Protein AF-A0A7S2QI87-F1 (afdb_monomer_lite)

Radius of gyration: 17.56 Å; chains: 1; bounding box: 48×28×45 Å

Secondary structure (DSSP, 8-state):
----TTT--HHHHHHHIIIIIS-S-GGGGSTT-GGGTTSHHHHHHHHHHHHHHHHHHHHHHHHHHHSPPTT-HHHHHHHHHHHHHHHHHHHHHHHHS-TTSSS-HHHHHHIIIIIHHHHH-

Structure (mmCIF, N/CA/C/O backbone):
data_AF-A0A7S2QI87-F1
#
_entry.id   AF-A0A7S2QI87-F1
#
loop_
_atom_site.group_PDB
_atom_site.id
_atom_site.type_symbol
_atom_site.label_atom_id
_atom_site.label_alt_id
_atom_site.label_comp_id
_atom_site.label_asym_id
_atom_site.label_entity_id
_atom_site.label_seq_id
_atom_site.pdbx_PDB_ins_code
_atom_site.Cartn_x
_atom_site.Cartn_y
_atom_site.Cartn_z
_atom_site.occupancy
_atom_site.B_iso_or_equiv
_atom_site.auth_seq_id
_atom_site.auth_comp_id
_atom_site.auth_asym_id
_atom_site.auth_atom_id
_atom_site.pdbx_PDB_model_num
ATOM 1 N N . PRO A 1 1 ? 24.835 7.692 1.156 1.00 71.69 1 PRO A N 1
ATOM 2 C CA . PRO A 1 1 ? 25.589 7.383 -0.086 1.00 71.69 1 PRO A CA 1
ATOM 3 C C . PRO A 1 1 ? 24.855 7.940 -1.311 1.00 71.69 1 PRO A C 1
ATOM 5 O O . PRO A 1 1 ? 23.632 7.859 -1.355 1.00 71.69 1 PRO A O 1
ATOM 8 N N . ALA A 1 2 ? 25.581 8.532 -2.258 1.00 89.00 2 ALA A N 1
ATOM 9 C CA . ALA A 1 2 ? 25.011 9.020 -3.514 1.00 89.00 2 ALA A CA 1
ATOM 10 C C . ALA A 1 2 ? 25.024 7.922 -4.595 1.00 89.00 2 ALA A C 1
ATOM 12 O O . ALA A 1 2 ? 25.709 6.909 -4.443 1.00 89.00 2 ALA A O 1
ATOM 13 N N . TRP A 1 3 ? 24.264 8.129 -5.673 1.00 94.44 3 TRP A N 1
ATOM 14 C CA . TRP A 1 3 ? 24.300 7.284 -6.871 1.00 94.44 3 TRP A CA 1
ATOM 15 C C . TRP A 1 3 ? 25.696 7.295 -7.514 1.00 94.44 3 TRP A C 1
ATOM 17 O O . TRP A 1 3 ? 26.294 8.360 -7.670 1.00 94.44 3 TRP A O 1
ATOM 27 N N . ASP A 1 4 ? 26.186 6.124 -7.925 1.00 96.19 4 ASP A N 1
ATOM 28 C CA . ASP A 1 4 ? 27.460 5.943 -8.624 1.00 96.19 4 ASP A CA 1
ATOM 29 C C . ASP A 1 4 ? 27.204 5.291 -9.997 1.00 96.19 4 ASP A C 1
ATOM 31 O O . ASP A 1 4 ? 26.791 4.132 -10.047 1.00 96.19 4 ASP A O 1
ATOM 35 N N . PRO A 1 5 ? 27.474 5.973 -11.126 1.00 95.25 5 PRO A N 1
ATOM 36 C CA . PRO A 1 5 ? 27.201 5.430 -12.457 1.00 95.25 5 PRO A CA 1
ATOM 37 C C . PRO A 1 5 ? 28.000 4.160 -12.794 1.00 95.25 5 PRO A C 1
ATOM 39 O O . PRO A 1 5 ? 27.615 3.443 -13.713 1.00 95.25 5 PRO A O 1
ATOM 42 N N . GLN A 1 6 ? 29.100 3.875 -12.087 1.00 96.81 6 GLN A N 1
ATOM 43 C CA . GLN A 1 6 ? 29.930 2.688 -12.319 1.00 96.81 6 GLN A CA 1
ATOM 44 C C . GLN A 1 6 ? 29.521 1.487 -11.460 1.00 96.81 6 GLN A C 1
ATOM 46 O O . GLN A 1 6 ? 29.878 0.355 -11.786 1.00 96.81 6 GLN A O 1
ATOM 51 N N . ARG A 1 7 ? 28.816 1.713 -10.344 1.00 95.50 7 ARG A N 1
ATOM 52 C CA . ARG A 1 7 ? 28.529 0.671 -9.340 1.00 95.50 7 ARG A CA 1
ATOM 53 C C . ARG A 1 7 ? 27.052 0.487 -9.041 1.00 95.50 7 ARG A C 1
ATOM 55 O O . ARG A 1 7 ? 26.657 -0.599 -8.617 1.00 95.50 7 ARG A O 1
ATOM 62 N N . SER A 1 8 ? 26.254 1.536 -9.202 1.00 97.12 8 SER A N 1
ATOM 63 C CA . SER A 1 8 ? 24.833 1.503 -8.909 1.00 97.12 8 SER A CA 1
ATOM 64 C C . SER A 1 8 ? 24.061 0.803 -10.026 1.00 97.12 8 SER A C 1
ATOM 66 O O . SER A 1 8 ? 24.270 1.047 -11.212 1.00 97.12 8 SER A O 1
ATOM 68 N N . THR A 1 9 ? 23.150 -0.086 -9.643 1.00 96.94 9 THR A N 1
ATOM 69 C CA . THR A 1 9 ? 22.367 -0.910 -10.572 1.00 96.94 9 THR A CA 1
ATOM 70 C C . THR A 1 9 ? 20.874 -0.759 -10.319 1.00 96.94 9 THR A C 1
ATOM 72 O O . THR A 1 9 ? 20.444 -0.472 -9.201 1.00 96.94 9 THR A O 1
ATOM 75 N N . LEU A 1 10 ? 20.057 -1.030 -11.342 1.00 97.00 10 LEU A N 1
ATOM 76 C CA . LEU A 1 10 ? 18.601 -1.068 -11.183 1.00 97.00 10 LEU A CA 1
ATOM 77 C C . LEU A 1 10 ? 18.173 -2.098 -10.127 1.00 97.00 10 LEU A C 1
ATOM 79 O O . LEU A 1 10 ? 17.265 -1.833 -9.344 1.00 97.00 10 LEU A O 1
ATOM 83 N N . LEU A 1 11 ? 18.859 -3.243 -10.051 1.00 97.31 11 LEU A N 1
ATOM 84 C CA . LEU A 1 11 ? 18.580 -4.255 -9.033 1.00 97.31 11 LEU A CA 1
ATOM 85 C C . LEU A 1 11 ? 18.774 -3.699 -7.617 1.00 97.31 11 LEU A C 1
ATOM 87 O O . LEU A 1 11 ? 17.909 -3.894 -6.771 1.00 97.31 11 LEU A O 1
ATOM 91 N N . GLN A 1 12 ? 19.857 -2.961 -7.359 1.00 96.25 12 GLN A N 1
ATOM 92 C CA . GLN A 1 12 ? 20.078 -2.332 -6.052 1.00 96.25 12 GLN A CA 1
ATOM 93 C C . GLN A 1 12 ? 18.996 -1.307 -5.711 1.00 96.25 12 GLN A C 1
ATOM 95 O O . GLN A 1 12 ? 18.614 -1.214 -4.547 1.00 96.25 12 GLN A O 1
ATOM 100 N N . VAL A 1 13 ? 18.470 -0.576 -6.699 1.00 96.62 13 VAL A N 1
ATOM 101 C CA . VAL A 1 13 ? 17.333 0.334 -6.486 1.00 96.62 13 VAL A CA 1
ATOM 102 C C . VAL A 1 13 ? 16.089 -0.460 -6.081 1.00 96.62 13 VAL A C 1
ATOM 104 O O . VAL A 1 13 ? 15.464 -0.140 -5.074 1.00 96.62 13 VAL A O 1
ATOM 107 N N . LEU A 1 14 ? 15.762 -1.538 -6.800 1.00 97.44 14 LEU A N 1
ATOM 108 C CA . LEU A 1 14 ? 14.598 -2.381 -6.496 1.00 97.44 14 LEU A CA 1
ATOM 109 C C . LEU A 1 14 ? 14.711 -3.085 -5.135 1.00 97.44 14 LEU A C 1
ATOM 111 O O . LEU A 1 14 ? 13.714 -3.215 -4.427 1.00 97.44 14 LEU A O 1
ATOM 115 N N . VAL A 1 15 ? 15.909 -3.530 -4.756 1.00 96.44 15 VAL A N 1
ATOM 116 C CA . VAL A 1 15 ? 16.172 -4.135 -3.439 1.00 96.44 15 VAL A CA 1
ATOM 117 C C . VAL A 1 15 ? 16.096 -3.080 -2.335 1.00 96.44 15 VAL A C 1
ATOM 119 O O . VAL A 1 15 ? 15.491 -3.330 -1.297 1.00 96.44 15 VAL A O 1
ATOM 122 N N . SER A 1 16 ? 16.627 -1.877 -2.569 1.00 96.56 16 SER A N 1
ATOM 123 C CA . SER A 1 16 ? 16.522 -0.763 -1.617 1.00 96.56 16 SER A CA 1
ATOM 124 C C . SER A 1 16 ? 15.069 -0.354 -1.376 1.00 96.56 16 SER A C 1
ATOM 126 O O . SER A 1 16 ? 14.685 -0.137 -0.234 1.00 96.56 16 SER A O 1
ATOM 128 N N . LEU A 1 17 ? 14.231 -0.306 -2.419 1.00 96.94 17 LEU A N 1
ATOM 129 C CA . LEU A 1 17 ? 12.799 -0.025 -2.259 1.00 96.94 17 LEU A CA 1
ATOM 130 C C . LEU A 1 17 ? 12.100 -1.083 -1.393 1.00 96.94 17 LEU A C 1
ATOM 132 O O . LEU A 1 17 ? 11.304 -0.727 -0.527 1.00 96.94 17 LEU A O 1
ATOM 136 N N . GLN A 1 18 ? 12.425 -2.364 -1.584 1.00 95.88 18 GLN A N 1
ATOM 137 C CA . GLN A 1 18 ? 11.873 -3.454 -0.771 1.00 95.88 18 GLN A CA 1
ATOM 138 C C . GLN A 1 18 ? 12.340 -3.397 0.688 1.00 95.88 18 GLN A C 1
ATOM 140 O O . GLN A 1 18 ? 11.551 -3.676 1.581 1.00 95.88 18 GLN A O 1
ATOM 145 N N . GLY A 1 19 ? 13.604 -3.044 0.932 1.00 94.88 19 GLY A N 1
ATOM 146 C CA . GLY A 1 19 ? 14.180 -3.054 2.279 1.00 94.88 19 GLY A CA 1
ATOM 147 C C . GLY A 1 19 ? 13.973 -1.773 3.085 1.00 94.88 19 GLY A C 1
ATOM 148 O O . GLY A 1 19 ? 14.046 -1.825 4.307 1.00 94.88 19 GLY A O 1
ATOM 149 N N . LEU A 1 20 ? 13.754 -0.633 2.424 1.00 94.88 20 LEU A N 1
ATOM 150 C CA . LEU A 1 20 ? 13.739 0.680 3.082 1.00 94.88 20 LEU A CA 1
ATOM 151 C C . LEU A 1 20 ? 12.401 1.407 2.959 1.00 94.88 20 LEU A C 1
ATOM 153 O O . LEU A 1 20 ? 12.089 2.215 3.822 1.00 94.88 20 LEU A O 1
ATOM 157 N N . VAL A 1 21 ? 11.613 1.155 1.908 1.00 94.69 21 VAL A N 1
ATOM 158 C CA . VAL A 1 21 ? 10.347 1.875 1.673 1.00 94.69 21 VAL A CA 1
ATOM 159 C C . VAL A 1 21 ? 9.143 0.985 1.960 1.00 94.69 21 VAL A C 1
ATOM 161 O O . VAL A 1 21 ? 8.244 1.381 2.695 1.00 94.69 21 VAL A O 1
ATOM 164 N N . LEU A 1 22 ? 9.122 -0.226 1.403 1.00 95.75 22 LEU A N 1
ATOM 165 C CA . LEU A 1 22 ? 8.017 -1.181 1.543 1.00 95.75 22 LEU A CA 1
ATOM 166 C C . LEU A 1 22 ? 8.154 -2.025 2.824 1.00 95.75 22 LEU A C 1
ATOM 168 O O . LEU A 1 22 ? 8.138 -3.253 2.771 1.00 95.75 22 LEU A O 1
ATOM 172 N N . VAL A 1 23 ? 8.319 -1.349 3.962 1.00 96.19 23 VAL A N 1
ATOM 173 C CA . VAL A 1 23 ? 8.528 -1.952 5.290 1.00 96.19 23 VAL A CA 1
ATOM 174 C C . VAL A 1 23 ? 7.227 -2.027 6.099 1.00 96.19 23 VAL A C 1
ATOM 176 O O . VAL A 1 23 ? 6.224 -1.424 5.725 1.00 96.19 23 VAL A O 1
ATOM 179 N N . GLU A 1 24 ? 7.232 -2.774 7.208 1.00 95.00 24 GLU A N 1
ATOM 180 C CA . GLU A 1 24 ? 6.033 -2.994 8.037 1.00 95.00 24 GLU A CA 1
ATOM 181 C C . GLU A 1 24 ? 5.540 -1.731 8.758 1.00 95.00 24 GLU A C 1
ATOM 183 O O . GLU A 1 24 ? 4.335 -1.566 8.946 1.00 95.00 24 GLU A O 1
ATOM 188 N N . GLU A 1 25 ? 6.450 -0.832 9.143 1.00 95.38 25 GLU A N 1
ATOM 189 C CA . GLU A 1 25 ? 6.141 0.388 9.899 1.00 95.38 25 GLU A CA 1
ATOM 190 C C . GLU A 1 25 ? 6.782 1.630 9.246 1.00 95.38 25 GLU A C 1
ATOM 192 O O . GLU A 1 25 ? 7.713 2.223 9.794 1.00 95.38 25 GLU A O 1
ATOM 197 N N . PRO A 1 26 ? 6.296 2.053 8.061 1.00 95.62 26 PRO A N 1
ATOM 198 C CA . PRO A 1 26 ? 6.840 3.181 7.305 1.00 95.62 26 PRO A CA 1
ATOM 199 C C . PRO A 1 26 ? 6.744 4.523 8.044 1.00 95.62 26 PRO A C 1
ATOM 201 O O . PRO A 1 26 ? 7.456 5.450 7.677 1.00 95.62 26 PRO A O 1
ATOM 204 N N . TYR A 1 27 ? 5.917 4.636 9.091 1.00 96.50 27 TYR A N 1
ATOM 205 C CA . TYR A 1 27 ? 5.846 5.827 9.948 1.00 96.50 27 TYR A CA 1
ATOM 206 C C . TYR A 1 27 ? 7.218 6.233 10.508 1.00 96.50 27 TYR A C 1
ATOM 208 O O . TYR A 1 27 ? 7.515 7.423 10.586 1.00 96.50 27 TYR A O 1
ATOM 216 N N . TYR A 1 28 ? 8.060 5.257 10.858 1.00 95.31 28 TYR A N 1
ATOM 217 C CA . TYR A 1 28 ? 9.383 5.499 11.441 1.00 95.31 28 TYR A CA 1
ATOM 218 C C . TYR A 1 28 ? 10.462 5.849 10.410 1.00 95.31 28 TYR A C 1
ATOM 220 O O . TYR A 1 28 ? 11.583 6.167 10.792 1.00 95.31 28 TYR A O 1
ATOM 228 N N . ASN A 1 29 ? 10.141 5.808 9.113 1.00 93.69 29 ASN A N 1
ATOM 229 C CA . ASN A 1 29 ? 11.044 6.291 8.069 1.00 93.69 29 ASN A CA 1
ATOM 230 C C . ASN A 1 29 ? 11.018 7.821 7.935 1.00 93.69 29 ASN A C 1
ATOM 232 O O . ASN A 1 29 ? 11.856 8.384 7.229 1.00 93.69 29 ASN A O 1
ATOM 236 N N . GLU A 1 30 ? 10.041 8.486 8.555 1.00 91.88 30 GLU A N 1
ATOM 237 C CA . GLU A 1 30 ? 9.940 9.940 8.540 1.00 91.88 30 GLU A CA 1
ATOM 238 C C . GLU A 1 30 ? 10.959 10.560 9.512 1.00 91.88 30 GLU A C 1
ATOM 240 O O . GLU A 1 30 ? 11.072 10.105 10.657 1.00 91.88 30 GLU A O 1
ATOM 245 N N . PRO A 1 31 ? 11.678 11.622 9.105 1.00 88.94 31 PRO A N 1
ATOM 246 C CA . PRO A 1 31 ? 12.652 12.272 9.971 1.00 88.94 31 PRO A CA 1
ATOM 247 C C . PRO A 1 31 ? 12.025 12.774 11.277 1.00 88.94 31 PRO A C 1
ATOM 249 O O . PRO A 1 31 ? 11.094 13.580 11.258 1.00 88.94 31 PRO A O 1
ATOM 252 N N . GLY A 1 32 ? 12.584 12.359 12.412 1.00 87.75 32 GLY A N 1
ATOM 253 C CA . GLY A 1 32 ? 12.156 12.781 13.746 1.00 87.75 32 GLY A CA 1
ATOM 254 C C . GLY A 1 32 ? 11.160 11.839 14.423 1.00 87.75 32 GLY A C 1
ATOM 255 O O . GLY A 1 32 ? 10.877 12.033 15.604 1.00 87.75 32 GLY A O 1
ATOM 256 N N . HIS A 1 33 ? 10.653 10.817 13.729 1.00 89.56 33 HIS A N 1
ATOM 257 C CA . HIS A 1 33 ? 9.761 9.812 14.318 1.00 89.56 33 HIS A CA 1
ATOM 258 C C . HIS A 1 33 ? 10.520 8.641 14.957 1.00 89.56 33 HIS A C 1
ATOM 260 O O . HIS A 1 33 ? 9.918 7.810 15.635 1.00 89.56 33 HIS A O 1
ATOM 266 N N . GLU A 1 34 ? 11.844 8.564 14.795 1.00 87.81 34 GLU A N 1
ATOM 267 C CA . GLU A 1 34 ? 12.658 7.465 15.324 1.00 87.81 34 GLU A CA 1
ATOM 268 C C . GLU A 1 34 ? 12.614 7.410 16.858 1.00 87.81 34 GLU A C 1
ATOM 270 O O . GLU A 1 34 ? 12.648 6.333 17.451 1.00 87.81 34 GLU A O 1
ATOM 275 N N . CYS A 1 35 ? 12.486 8.572 17.504 1.00 86.94 35 CYS A N 1
ATOM 276 C CA . CYS A 1 35 ? 12.378 8.698 18.957 1.00 86.94 35 CYS A CA 1
ATOM 277 C C . CYS A 1 35 ? 11.065 8.130 19.518 1.00 86.94 35 CYS A C 1
ATOM 279 O O . CYS A 1 35 ? 11.009 7.779 20.697 1.00 86.94 35 CYS A O 1
ATOM 281 N N . ASP A 1 36 ? 10.023 8.020 18.690 1.00 88.25 36 ASP A N 1
ATOM 282 C CA . ASP A 1 36 ? 8.726 7.476 19.097 1.00 88.25 36 ASP A CA 1
ATOM 283 C C . ASP A 1 36 ? 8.723 5.941 19.095 1.00 88.25 36 ASP A C 1
ATOM 285 O O . ASP A 1 36 ? 7.786 5.316 19.611 1.00 88.25 36 ASP A O 1
ATOM 289 N N . ALA A 1 37 ? 9.748 5.312 18.508 1.00 88.00 37 ALA A N 1
ATOM 290 C CA . ALA 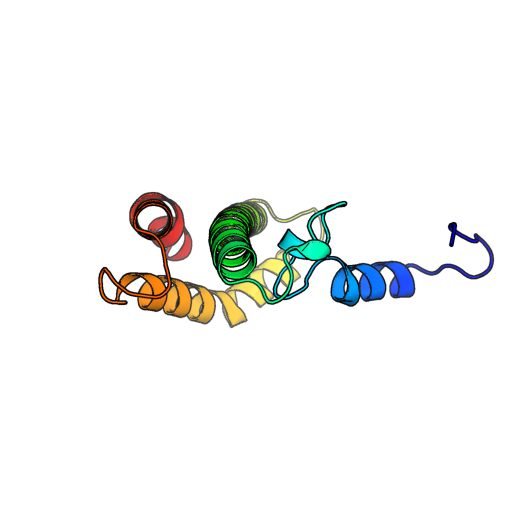A 1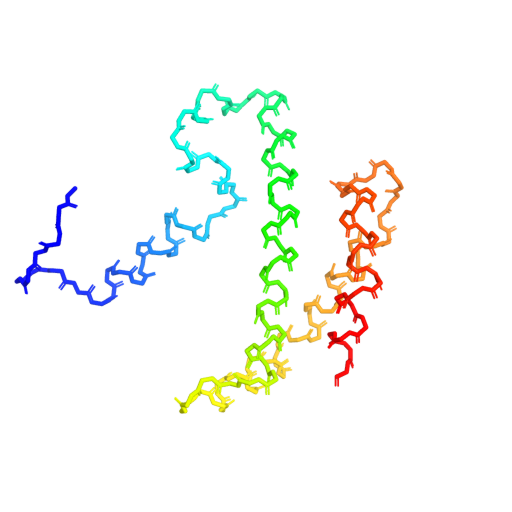 37 ? 9.844 3.867 18.395 1.00 88.00 37 ALA A CA 1
ATOM 291 C C . ALA A 1 37 ? 9.824 3.202 19.780 1.00 88.00 37 ALA A C 1
ATOM 293 O O . ALA A 1 37 ? 10.567 3.554 20.695 1.00 88.00 37 ALA A O 1
ATOM 294 N N . GLY A 1 38 ? 8.935 2.221 19.944 1.00 88.31 38 GLY A N 1
ATOM 295 C CA . GLY A 1 38 ? 8.743 1.505 21.207 1.00 88.31 38 GLY A CA 1
ATOM 296 C C . GLY A 1 38 ? 7.806 2.189 22.209 1.00 88.31 38 GLY A C 1
ATOM 297 O O . GLY A 1 38 ? 7.365 1.525 23.148 1.00 88.31 38 GLY A O 1
ATOM 298 N N . THR A 1 39 ? 7.428 3.454 22.000 1.00 94.19 39 THR A N 1
ATOM 299 C CA . THR A 1 39 ? 6.415 4.129 22.827 1.00 94.19 39 THR A CA 1
ATOM 300 C C . THR A 1 39 ? 5.000 3.704 22.426 1.00 94.19 39 THR A C 1
ATOM 302 O O . THR A 1 39 ? 4.732 3.395 21.265 1.00 94.19 39 THR A O 1
ATOM 305 N N . GLU A 1 40 ? 4.054 3.715 23.370 1.00 93.62 40 GLU A N 1
ATOM 306 C CA . GLU A 1 40 ? 2.648 3.410 23.054 1.00 93.62 40 GLU A CA 1
ATOM 307 C C . GLU A 1 40 ? 2.031 4.443 22.100 1.00 93.62 40 GLU A C 1
ATOM 309 O O . GLU A 1 40 ? 1.248 4.089 21.221 1.00 93.62 40 GLU A O 1
ATOM 314 N N . GLN A 1 41 ? 2.429 5.711 22.223 1.00 92.69 41 GLN A N 1
ATOM 315 C CA . GLN A 1 41 ? 2.005 6.786 21.322 1.00 92.69 41 GLN A CA 1
ATOM 316 C C . GLN A 1 41 ? 2.519 6.549 19.897 1.00 92.69 41 GLN A C 1
ATOM 318 O O . GLN A 1 41 ? 1.736 6.602 18.950 1.00 92.69 41 GLN A O 1
ATOM 323 N N . GLY A 1 42 ? 3.801 6.203 19.749 1.00 95.06 42 GLY A N 1
ATOM 324 C CA . GLY A 1 42 ? 4.405 5.866 18.462 1.00 95.06 42 GLY A CA 1
ATOM 325 C C . GLY A 1 42 ? 3.747 4.657 17.804 1.00 95.06 42 GLY A C 1
ATOM 326 O O . GLY A 1 42 ? 3.443 4.705 16.617 1.00 95.06 42 GLY A O 1
ATOM 327 N N . LYS A 1 43 ? 3.441 3.601 18.569 1.00 94.31 43 LYS A N 1
ATOM 328 C CA . LYS A 1 43 ? 2.715 2.426 18.049 1.00 94.31 43 LYS A CA 1
ATOM 329 C C . LYS A 1 43 ? 1.324 2.793 17.529 1.00 94.31 43 LYS A C 1
ATOM 331 O O . LYS A 1 43 ? 0.919 2.320 16.469 1.00 94.31 43 LYS A O 1
ATOM 336 N N . GLN A 1 44 ? 0.591 3.645 18.249 1.00 93.50 44 GLN A N 1
ATOM 337 C CA . GLN A 1 44 ? -0.726 4.122 17.809 1.00 93.50 44 GLN A CA 1
ATOM 338 C C . GLN A 1 44 ? -0.627 4.979 16.539 1.00 93.50 44 GLN A C 1
ATOM 340 O O . GLN A 1 44 ? -1.412 4.787 15.610 1.00 93.50 44 GLN A O 1
ATOM 345 N N . ALA A 1 45 ? 0.353 5.884 16.468 1.00 94.75 45 ALA A N 1
ATOM 346 C CA . ALA A 1 45 ? 0.602 6.702 15.284 1.00 94.75 45 ALA A CA 1
ATOM 347 C C . ALA A 1 45 ? 1.000 5.846 14.066 1.00 94.75 45 ALA A C 1
ATOM 349 O O . ALA A 1 45 ? 0.418 6.004 12.991 1.00 94.75 45 ALA A O 1
ATOM 350 N N . SER A 1 46 ? 1.905 4.879 14.257 1.00 96.50 46 SER A N 1
ATOM 351 C CA . SER A 1 46 ? 2.323 3.895 13.247 1.00 96.50 46 SER A CA 1
ATOM 352 C C . SER A 1 46 ? 1.132 3.092 12.711 1.00 96.50 46 SER A C 1
ATOM 354 O O . SER A 1 46 ? 0.946 2.982 11.497 1.00 96.50 46 SER A O 1
ATOM 356 N N . ALA A 1 47 ? 0.242 2.614 13.590 1.00 95.06 47 ALA A N 1
ATOM 357 C CA . ALA A 1 47 ? -0.955 1.874 13.190 1.00 95.06 47 ALA A CA 1
ATOM 358 C C . ALA A 1 47 ? -1.906 2.707 12.307 1.00 95.06 47 ALA A C 1
ATOM 360 O O . ALA A 1 47 ? -2.348 2.231 11.258 1.00 95.06 47 ALA A O 1
ATOM 361 N N . LEU A 1 48 ? -2.178 3.963 12.681 1.00 95.25 48 LEU A N 1
ATOM 362 C CA . LEU A 1 48 ? -3.016 4.869 11.884 1.00 95.25 48 LEU A CA 1
ATOM 363 C C . LEU A 1 48 ? -2.365 5.228 10.541 1.00 95.25 48 LEU A C 1
ATOM 365 O O . LEU A 1 48 ? -3.048 5.300 9.514 1.00 95.25 48 LEU A O 1
ATOM 369 N N . TYR A 1 49 ? -1.044 5.417 10.524 1.00 96.50 49 TYR A N 1
ATOM 370 C CA . TYR A 1 49 ? -0.297 5.643 9.288 1.00 96.50 49 TYR A CA 1
ATOM 371 C C . TYR A 1 49 ? -0.419 4.433 8.352 1.00 96.50 49 TYR A C 1
ATOM 373 O O . TYR A 1 49 ? -0.719 4.590 7.166 1.00 96.50 49 TYR A O 1
ATOM 381 N N . ASN A 1 50 ? -0.277 3.219 8.888 1.00 96.81 50 ASN A N 1
ATOM 382 C CA . ASN A 1 50 ? -0.421 1.972 8.141 1.00 96.81 50 ASN A CA 1
ATOM 383 C C . ASN A 1 50 ? -1.811 1.786 7.540 1.00 96.81 50 ASN A C 1
ATOM 385 O O . ASN A 1 50 ? -1.937 1.351 6.394 1.00 96.81 50 ASN A O 1
ATOM 389 N N . GLU A 1 51 ? -2.863 2.140 8.272 1.00 96.38 51 GLU A N 1
ATOM 390 C CA . GLU A 1 51 ? -4.226 2.141 7.741 1.00 96.38 51 GLU A CA 1
ATOM 391 C C . GLU A 1 51 ? -4.357 3.047 6.519 1.00 96.38 51 GLU A C 1
ATOM 393 O O . GLU A 1 51 ? -4.884 2.635 5.479 1.00 96.38 51 GLU A O 1
ATOM 398 N N . HIS A 1 52 ? -3.845 4.273 6.62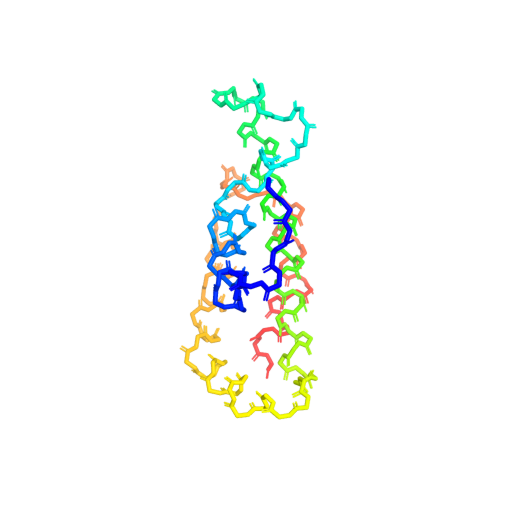3 1.00 96.81 52 HIS A N 1
ATOM 399 C CA . HIS A 1 52 ? -3.886 5.231 5.530 1.00 96.81 52 HIS A CA 1
ATOM 400 C C . HIS A 1 52 ? -3.062 4.752 4.325 1.00 96.81 52 HIS A C 1
ATOM 402 O O . HIS A 1 52 ? -3.572 4.730 3.200 1.00 96.81 52 HIS A O 1
ATOM 408 N N . ALA A 1 53 ? -1.831 4.288 4.560 1.00 97.06 53 ALA A N 1
ATOM 409 C CA . ALA A 1 53 ? -0.963 3.725 3.531 1.00 97.06 53 ALA A CA 1
ATOM 410 C C . ALA A 1 53 ? -1.622 2.526 2.830 1.00 97.06 53 ALA A C 1
ATOM 412 O O . ALA A 1 53 ? -1.624 2.457 1.599 1.00 97.06 53 ALA A O 1
ATOM 413 N N . ARG A 1 54 ? -2.274 1.627 3.582 1.00 96.19 54 ARG A N 1
ATOM 414 C CA . ARG A 1 54 ? -3.002 0.475 3.031 1.00 96.19 54 ARG A CA 1
ATOM 415 C C . ARG A 1 54 ? -4.161 0.909 2.137 1.00 96.19 54 ARG A C 1
ATOM 417 O O . ARG A 1 54 ? -4.309 0.371 1.043 1.00 96.19 54 ARG A O 1
ATOM 424 N N . LEU A 1 55 ? -4.968 1.890 2.548 1.00 97.12 55 LEU A N 1
ATOM 425 C CA . LEU A 1 55 ? -6.067 2.402 1.715 1.00 97.12 55 LEU A CA 1
ATOM 426 C C . LEU A 1 55 ? -5.559 3.020 0.406 1.00 97.12 55 LEU A C 1
ATOM 428 O O . LEU A 1 55 ? -6.146 2.785 -0.655 1.00 97.12 55 LEU A O 1
ATOM 432 N N . LEU A 1 56 ? -4.463 3.783 0.462 1.00 97.44 56 LEU A N 1
ATOM 433 C CA . LEU A 1 56 ? -3.837 4.350 -0.733 1.00 97.44 56 LEU A CA 1
ATOM 434 C C . LEU A 1 56 ? -3.268 3.257 -1.640 1.00 97.44 56 LEU A C 1
ATOM 436 O O . LEU A 1 56 ? -3.501 3.304 -2.847 1.00 97.44 56 LEU A O 1
ATOM 440 N N . ALA A 1 57 ? -2.595 2.252 -1.076 1.00 96.56 57 ALA A N 1
ATOM 441 C CA . ALA A 1 57 ? -2.059 1.121 -1.824 1.00 96.56 57 ALA A CA 1
ATOM 442 C C . ALA A 1 57 ? -3.169 0.341 -2.545 1.00 96.56 57 ALA A C 1
ATOM 444 O O . ALA A 1 57 ? -3.055 0.097 -3.744 1.00 96.56 57 ALA A O 1
ATOM 445 N N . LEU A 1 58 ? -4.277 0.030 -1.862 1.00 96.69 58 LEU A N 1
ATOM 446 C CA . LEU A 1 58 ? -5.434 -0.644 -2.464 1.00 96.69 58 LEU A CA 1
ATOM 447 C C . LEU A 1 58 ? -6.047 0.182 -3.602 1.00 96.69 58 LEU A C 1
ATOM 449 O O . LEU A 1 58 ? -6.352 -0.353 -4.668 1.00 96.69 58 LEU A O 1
ATOM 453 N N . ARG A 1 59 ? -6.196 1.498 -3.410 1.00 96.50 59 ARG A N 1
ATOM 454 C CA . ARG A 1 59 ? -6.721 2.395 -4.449 1.00 96.50 59 ARG A CA 1
ATOM 455 C C . ARG A 1 59 ? -5.801 2.462 -5.668 1.00 96.50 59 ARG A C 1
ATOM 457 O O . ARG A 1 59 ? -6.287 2.440 -6.797 1.00 96.50 59 ARG A O 1
ATOM 464 N N . SER A 1 60 ? -4.492 2.531 -5.447 1.00 96.50 60 SER A N 1
ATOM 465 C CA . SER A 1 60 ? -3.493 2.514 -6.516 1.00 96.50 60 SER A CA 1
ATOM 466 C C . SER A 1 60 ? -3.479 1.176 -7.252 1.00 96.50 60 SER A C 1
ATOM 468 O O . SER A 1 60 ? -3.455 1.166 -8.480 1.00 96.50 60 SER A O 1
ATOM 470 N N . ALA A 1 61 ? -3.572 0.056 -6.531 1.00 95.19 61 ALA A N 1
ATOM 471 C CA . ALA A 1 61 ? -3.641 -1.279 -7.117 1.00 95.19 61 ALA A CA 1
ATOM 472 C C . ALA A 1 61 ? -4.873 -1.423 -8.025 1.00 95.19 61 ALA A C 1
ATOM 474 O O . ALA A 1 61 ? -4.734 -1.840 -9.173 1.00 95.19 61 ALA A O 1
ATOM 475 N N . LEU A 1 62 ? -6.051 -0.991 -7.562 1.00 95.25 62 LEU A N 1
ATOM 476 C CA . LEU A 1 62 ? -7.270 -0.943 -8.378 1.00 95.25 62 LEU A CA 1
ATOM 477 C C . LEU A 1 62 ? -7.083 -0.111 -9.653 1.00 95.25 62 LEU A C 1
ATOM 479 O O . LEU A 1 62 ? -7.518 -0.516 -10.728 1.00 95.25 62 LEU A O 1
ATOM 483 N N . ASN A 1 63 ? -6.416 1.042 -9.559 1.00 95.56 63 ASN A N 1
ATOM 484 C CA . ASN A 1 63 ? -6.145 1.866 -10.734 1.00 95.56 63 ASN A CA 1
ATOM 485 C C . ASN A 1 63 ? -5.208 1.167 -11.731 1.00 95.56 63 ASN A C 1
ATOM 487 O O . ASN A 1 63 ? -5.445 1.241 -12.932 1.00 95.56 63 ASN A O 1
ATOM 491 N N . VAL A 1 64 ? -4.178 0.469 -11.246 1.00 95.94 64 VAL A N 1
ATOM 492 C CA . VAL A 1 64 ? -3.271 -0.328 -12.090 1.00 95.94 64 VAL A CA 1
ATOM 493 C C . VAL A 1 64 ? -4.002 -1.507 -12.733 1.00 95.94 64 VAL A C 1
ATOM 495 O O . VAL A 1 64 ? -3.725 -1.818 -13.884 1.00 95.94 64 VAL A O 1
ATOM 498 N N . ALA A 1 65 ? -4.954 -2.131 -12.033 1.00 94.19 65 ALA A N 1
ATOM 499 C CA . ALA A 1 65 ? -5.795 -3.192 -12.589 1.00 94.19 65 ALA A CA 1
ATOM 500 C C . ALA A 1 65 ? -6.654 -2.683 -13.757 1.00 94.19 65 ALA A C 1
ATOM 502 O O . ALA A 1 65 ? -6.720 -3.306 -14.812 1.00 94.19 65 ALA A O 1
ATOM 503 N N . GLN A 1 66 ? -7.284 -1.518 -13.573 1.00 93.69 66 GLN A N 1
ATOM 504 C CA . GLN A 1 66 ? -8.168 -0.908 -14.568 1.00 93.69 66 GLN A CA 1
ATOM 505 C C . GLN A 1 66 ? -7.396 -0.304 -15.746 1.00 93.69 66 GLN A C 1
ATOM 507 O O . GLN A 1 66 ? -7.842 -0.388 -16.888 1.00 93.69 66 GLN A O 1
ATOM 512 N N . ASN A 1 67 ? -6.229 0.284 -15.476 1.00 95.88 67 ASN A N 1
ATOM 513 C CA . ASN A 1 67 ? -5.387 0.957 -16.461 1.00 95.88 67 ASN A CA 1
ATOM 514 C C . ASN A 1 67 ? -3.932 0.465 -16.358 1.00 95.88 67 ASN A C 1
ATOM 516 O O . ASN A 1 67 ? -3.067 1.196 -15.859 1.00 95.88 67 ASN A O 1
ATOM 520 N N . PRO A 1 68 ? -3.633 -0.765 -16.817 1.00 96.75 68 PRO A N 1
ATOM 521 C CA . PRO A 1 68 ? -2.284 -1.309 -16.741 1.00 96.75 68 PRO A CA 1
ATOM 522 C C . PRO A 1 68 ? -1.290 -0.456 -17.540 1.00 96.75 68 PRO A C 1
ATOM 524 O O . PRO A 1 68 ? -1.596 -0.056 -18.670 1.00 96.75 68 PRO A O 1
ATOM 527 N N . PRO A 1 69 ? -0.076 -0.206 -17.013 1.00 95.69 69 PRO A N 1
ATOM 528 C CA . PRO A 1 69 ? 0.983 0.435 -17.779 1.00 95.69 69 PRO A CA 1
ATOM 529 C C . PRO A 1 69 ? 1.258 -0.309 -19.092 1.00 95.69 69 PRO A C 1
ATOM 531 O O . PRO A 1 69 ? 1.129 -1.534 -19.180 1.00 95.69 69 PRO A O 1
ATOM 534 N N . LYS A 1 70 ? 1.666 0.427 -20.130 1.00 97.12 70 LYS A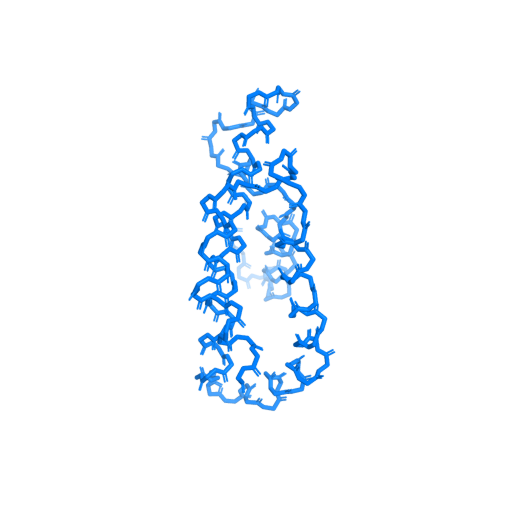 N 1
ATOM 535 C CA . LYS A 1 70 ? 1.944 -0.152 -21.451 1.00 97.12 70 LYS A CA 1
ATOM 536 C C . LYS A 1 70 ? 2.964 -1.292 -21.333 1.00 97.12 70 LYS A C 1
ATOM 538 O O . LYS A 1 70 ? 4.063 -1.086 -20.831 1.00 97.12 70 LYS A O 1
ATOM 543 N N . GLY A 1 71 ? 2.594 -2.476 -21.823 1.00 97.25 71 GLY A N 1
ATOM 544 C CA . GLY A 1 71 ? 3.430 -3.682 -21.768 1.00 97.25 71 GLY A CA 1
ATOM 545 C C . GLY A 1 71 ? 3.314 -4.504 -20.477 1.00 97.25 71 GLY A C 1
ATOM 546 O O . GLY A 1 71 ? 3.958 -5.539 -20.384 1.00 97.25 71 GLY A O 1
ATOM 547 N N . PHE A 1 72 ? 2.490 -4.091 -19.507 1.00 97.62 72 PHE A N 1
ATOM 548 C CA . PHE A 1 72 ? 2.326 -4.793 -18.224 1.00 97.62 72 PHE A CA 1
ATOM 549 C C . PHE A 1 72 ? 0.990 -5.528 -18.074 1.00 97.62 72 PHE A C 1
ATOM 551 O O . PHE A 1 72 ? 0.769 -6.148 -17.038 1.00 97.62 72 PHE A O 1
ATOM 558 N N . ARG A 1 73 ? 0.107 -5.486 -19.082 1.00 97.44 73 ARG A N 1
ATOM 559 C CA . ARG A 1 73 ? -1.240 -6.076 -19.014 1.00 97.44 73 ARG A CA 1
ATOM 560 C C . ARG A 1 73 ? -1.217 -7.532 -18.542 1.00 97.44 73 ARG A C 1
ATOM 562 O O . ARG A 1 73 ? -1.855 -7.840 -17.547 1.00 97.44 73 ARG A O 1
ATOM 569 N N . ASP A 1 74 ? -0.420 -8.380 -19.185 1.00 98.00 74 ASP A N 1
ATOM 570 C CA . ASP A 1 74 ? -0.371 -9.815 -18.875 1.00 98.00 74 ASP A CA 1
ATOM 571 C C . ASP A 1 74 ? 0.132 -10.092 -17.450 1.00 98.00 74 ASP A C 1
ATOM 573 O O . ASP A 1 74 ? -0.353 -10.994 -16.767 1.00 98.00 74 ASP A O 1
ATOM 577 N N . ILE A 1 75 ? 1.091 -9.289 -16.974 1.00 97.62 75 ILE A N 1
ATOM 578 C CA . ILE A 1 75 ? 1.633 -9.390 -15.611 1.00 97.62 75 ILE A CA 1
ATOM 579 C C . ILE A 1 75 ? 0.568 -8.981 -14.595 1.00 97.62 75 ILE A C 1
ATOM 581 O O . ILE A 1 75 ? 0.379 -9.669 -13.593 1.00 97.62 75 ILE A O 1
ATOM 585 N N . VAL A 1 76 ? -0.123 -7.869 -14.855 1.00 97.25 76 VAL A N 1
ATOM 586 C CA . VAL A 1 76 ? -1.190 -7.354 -13.993 1.00 97.25 76 VAL A CA 1
ATOM 587 C C . VAL A 1 76 ? -2.337 -8.363 -13.931 1.00 97.25 76 VAL A C 1
ATOM 589 O O . VAL A 1 76 ? -2.717 -8.762 -12.833 1.00 97.25 76 VAL A O 1
ATOM 592 N N . ASP A 1 77 ? -2.817 -8.855 -15.071 1.00 96.44 77 ASP A N 1
ATOM 593 C CA . ASP A 1 77 ? -3.907 -9.835 -15.139 1.00 96.44 77 ASP A CA 1
ATOM 594 C C . ASP A 1 77 ? -3.539 -11.142 -14.418 1.00 96.44 77 ASP A C 1
ATOM 596 O O . ASP A 1 77 ? -4.316 -11.647 -13.608 1.00 96.44 77 ASP A O 1
ATOM 600 N N . SER A 1 78 ? -2.324 -11.661 -14.637 1.00 97.38 78 SER A N 1
ATOM 601 C CA . SER A 1 78 ? -1.825 -12.863 -13.953 1.00 97.38 78 SER A CA 1
ATOM 602 C C . SER A 1 78 ? -1.713 -12.668 -12.436 1.00 97.38 78 SER A C 1
ATOM 604 O O . SER A 1 78 ? -2.110 -13.538 -11.654 1.00 97.38 78 SER A O 1
ATOM 606 N N . TYR A 1 79 ? -1.225 -11.503 -11.997 1.00 95.88 79 TYR A N 1
ATOM 607 C CA . TYR A 1 79 ? -1.159 -11.158 -10.580 1.00 95.88 79 TYR A CA 1
ATOM 608 C C . TYR A 1 79 ? -2.555 -11.109 -9.952 1.00 95.88 79 TYR A C 1
ATOM 610 O O . TYR A 1 79 ? -2.776 -11.733 -8.915 1.00 95.88 79 TYR A O 1
ATOM 618 N N . TRP A 1 80 ? -3.512 -10.421 -10.579 1.00 95.06 80 TRP A N 1
ATOM 619 C CA . TRP A 1 80 ? -4.875 -10.304 -10.056 1.00 95.06 80 TRP A CA 1
ATOM 620 C C . TRP A 1 80 ? -5.619 -11.634 -10.045 1.00 95.06 80 TRP A C 1
ATOM 622 O O . TRP A 1 80 ? -6.263 -11.948 -9.046 1.00 95.06 80 TRP A O 1
ATOM 632 N N . ALA A 1 81 ? -5.461 -12.461 -11.079 1.00 95.06 81 ALA A N 1
ATOM 633 C CA . ALA A 1 81 ? -6.029 -13.806 -11.099 1.00 95.06 81 ALA A CA 1
ATOM 634 C C . ALA A 1 81 ? -5.510 -14.666 -9.933 1.00 95.06 81 ALA A C 1
ATOM 636 O O . ALA A 1 81 ? -6.263 -15.430 -9.331 1.00 95.06 81 ALA A O 1
ATOM 637 N N . LYS A 1 82 ? -4.225 -14.523 -9.584 1.00 96.06 82 LYS A N 1
ATOM 638 C CA . LYS A 1 82 ? -3.586 -15.307 -8.521 1.00 96.06 82 LYS A CA 1
ATOM 639 C C . LYS A 1 82 ? -3.830 -14.755 -7.113 1.00 96.06 82 LYS A C 1
ATOM 641 O O . LYS A 1 82 ? -4.005 -15.534 -6.179 1.00 96.06 82 LYS A O 1
ATOM 646 N N . PHE A 1 83 ? -3.794 -13.437 -6.937 1.00 95.06 83 PHE A N 1
ATOM 647 C CA . PHE A 1 83 ? -3.750 -12.792 -5.618 1.00 95.06 83 PHE A CA 1
ATOM 648 C C . PHE A 1 83 ? -4.979 -11.940 -5.294 1.00 95.06 83 PHE A C 1
ATOM 650 O O . PHE A 1 83 ? -5.236 -11.692 -4.117 1.00 95.06 83 PHE A O 1
ATOM 657 N N . GLY A 1 84 ? -5.771 -11.542 -6.292 1.00 94.62 84 GLY A N 1
ATOM 658 C CA . GLY A 1 84 ? -7.001 -10.767 -6.108 1.00 94.62 84 GLY A CA 1
ATOM 659 C C . GLY A 1 84 ? -7.979 -11.405 -5.114 1.00 94.62 84 GLY A C 1
ATOM 660 O O . GLY A 1 84 ? -8.369 -10.730 -4.160 1.00 94.62 84 GLY A O 1
ATOM 661 N N . PRO A 1 85 ? -8.303 -12.711 -5.228 1.00 95.06 85 PRO A N 1
ATOM 662 C CA . PRO A 1 85 ? -9.193 -13.377 -4.274 1.00 95.06 85 PRO A CA 1
ATOM 663 C C . PRO A 1 85 ? -8.684 -13.323 -2.828 1.00 95.06 85 PRO A C 1
ATOM 665 O O . PRO A 1 85 ? -9.460 -13.092 -1.900 1.00 95.06 85 PRO A O 1
ATOM 668 N N . LYS A 1 86 ? -7.367 -13.479 -2.629 1.00 94.94 86 LYS A N 1
ATOM 669 C CA . LYS A 1 86 ? -6.741 -13.371 -1.305 1.00 94.94 86 LYS A CA 1
ATOM 670 C C . LYS A 1 86 ? -6.859 -11.947 -0.756 1.00 94.94 86 LYS A C 1
ATOM 672 O O . LYS A 1 86 ? -7.216 -11.774 0.404 1.00 94.94 86 LYS A O 1
ATOM 677 N N . LEU A 1 87 ? -6.620 -10.937 -1.592 1.00 94.44 87 LEU A N 1
ATOM 678 C CA . LEU A 1 87 ? -6.731 -9.532 -1.202 1.00 94.44 87 LEU A CA 1
ATOM 679 C C . LEU A 1 87 ? -8.161 -9.161 -0.777 1.00 94.44 87 LEU A C 1
ATOM 681 O O . LEU A 1 87 ? -8.344 -8.466 0.223 1.00 94.44 87 LEU A O 1
ATOM 685 N N . VAL A 1 88 ? -9.172 -9.648 -1.506 1.00 95.69 88 VAL A N 1
ATOM 686 C CA . VAL A 1 88 ? -10.589 -9.474 -1.146 1.00 95.69 88 VAL A CA 1
ATOM 687 C C . VAL A 1 88 ? -10.876 -10.114 0.210 1.00 95.69 88 VAL A C 1
ATOM 689 O O . VAL A 1 88 ? -11.441 -9.452 1.079 1.00 95.69 88 VAL A O 1
ATOM 692 N N . ALA A 1 89 ? -10.440 -11.360 0.423 1.00 95.31 89 ALA A N 1
ATOM 693 C CA . ALA A 1 89 ? -10.649 -12.073 1.682 1.00 95.31 89 ALA A CA 1
ATOM 694 C C . ALA A 1 89 ? -10.026 -11.340 2.885 1.00 95.31 89 ALA A C 1
ATOM 696 O O . ALA A 1 89 ? -10.695 -11.162 3.902 1.00 95.31 89 ALA A O 1
ATOM 697 N N . GLU A 1 90 ? -8.794 -10.838 2.752 1.00 93.44 90 GLU A N 1
ATOM 698 C CA . GLU A 1 90 ? -8.132 -10.041 3.797 1.00 93.44 90 GLU A CA 1
ATOM 699 C C . GLU A 1 90 ? -8.886 -8.735 4.101 1.00 93.44 90 GLU A C 1
ATOM 701 O O . GLU A 1 90 ? -8.999 -8.310 5.256 1.00 93.44 90 GLU A O 1
ATOM 706 N N . CYS A 1 91 ? -9.420 -8.074 3.068 1.00 94.81 91 CYS A N 1
ATOM 707 C CA . CYS A 1 91 ? -10.219 -6.863 3.247 1.00 94.81 91 CYS A CA 1
ATOM 708 C C . CYS A 1 91 ? -11.545 -7.161 3.959 1.00 94.81 91 CYS A C 1
ATOM 710 O O . CYS A 1 91 ? -11.966 -6.385 4.812 1.00 94.81 91 CYS A O 1
ATOM 712 N N . GLU A 1 92 ? -12.199 -8.279 3.646 1.00 94.44 92 GLU A N 1
ATOM 713 C CA . GLU A 1 92 ? -13.408 -8.711 4.351 1.00 94.44 92 GLU A CA 1
ATOM 714 C C . GLU A 1 92 ? -13.137 -9.060 5.813 1.00 94.44 92 GLU A C 1
ATOM 716 O O . GLU A 1 92 ? -13.907 -8.673 6.690 1.00 94.44 92 GLU A O 1
ATOM 721 N N . GLU A 1 93 ? -12.046 -9.773 6.088 1.00 92.75 93 GLU A N 1
ATOM 722 C CA . GLU A 1 93 ? -11.627 -10.110 7.447 1.00 92.75 93 GLU A CA 1
ATOM 723 C C . GLU A 1 93 ? -11.395 -8.850 8.287 1.00 92.75 93 GLU A C 1
ATOM 725 O O . GLU A 1 93 ? -11.937 -8.736 9.387 1.00 92.75 93 GLU A O 1
ATOM 730 N N . SER A 1 94 ? -10.730 -7.844 7.710 1.00 91.62 94 SER A N 1
ATOM 731 C CA . SER A 1 94 ? -10.504 -6.539 8.349 1.00 91.62 94 SER A CA 1
ATOM 732 C C . SER A 1 94 ? -11.806 -5.824 8.758 1.00 91.62 94 SER A C 1
ATOM 734 O O . SER A 1 94 ? -11.802 -4.991 9.667 1.00 91.62 94 SER A O 1
ATOM 736 N N . LEU A 1 95 ? -12.933 -6.130 8.100 1.00 91.00 95 LEU A N 1
ATOM 737 C CA . LEU A 1 95 ? -14.258 -5.583 8.423 1.00 91.00 95 LEU A CA 1
ATOM 738 C C . LEU A 1 95 ? -15.039 -6.422 9.441 1.00 91.00 95 LEU A C 1
ATOM 740 O O . LEU A 1 95 ? -15.963 -5.895 10.062 1.00 91.00 95 LEU A O 1
ATOM 744 N N . ARG A 1 96 ? -14.706 -7.709 9.604 1.00 87.81 96 ARG A N 1
ATOM 745 C CA . ARG A 1 96 ? -15.359 -8.609 10.571 1.00 87.81 96 ARG A CA 1
ATOM 746 C C . ARG A 1 96 ? -14.864 -8.392 11.999 1.00 87.81 96 ARG A C 1
ATOM 748 O O . ARG A 1 96 ? -15.551 -8.786 12.939 1.00 87.81 96 ARG A O 1
ATOM 755 N N . GLU A 1 97 ? -13.700 -7.773 12.172 1.00 77.00 97 GLU A N 1
ATOM 756 C CA . GLU A 1 97 ? -13.145 -7.513 13.496 1.00 77.00 97 GLU A CA 1
ATOM 757 C C . GLU A 1 97 ? -14.091 -6.676 14.392 1.00 77.00 97 GLU A C 1
ATOM 759 O O . GLU A 1 97 ? -14.723 -5.722 13.921 1.00 77.00 97 GLU A O 1
ATOM 764 N N . PRO A 1 98 ? -14.155 -6.957 15.712 1.00 73.69 98 PRO A N 1
ATOM 765 C CA . PRO A 1 98 ? -14.956 -6.183 16.665 1.00 73.69 98 PRO A CA 1
ATOM 766 C C . PRO A 1 98 ? -14.634 -4.682 16.625 1.00 73.69 98 PRO A C 1
ATOM 768 O O . PRO A 1 98 ? -13.537 -4.290 16.234 1.00 73.69 98 PRO A O 1
ATOM 771 N N . LYS A 1 99 ? -15.549 -3.803 17.066 1.00 60.97 99 LYS A N 1
ATOM 772 C CA . LYS A 1 99 ? -15.318 -2.336 17.108 1.00 60.97 99 LYS A CA 1
ATOM 773 C C . LYS A 1 99 ? -14.090 -1.908 17.935 1.00 60.97 99 LYS A C 1
ATOM 775 O O . LYS A 1 99 ? -13.524 -0.870 17.635 1.00 60.97 99 LYS A O 1
ATOM 780 N N . ALA A 1 100 ? -13.665 -2.716 18.908 1.00 61.50 100 ALA A N 1
ATOM 781 C CA . ALA A 1 100 ? -12.414 -2.541 19.662 1.00 61.50 100 ALA A CA 1
ATOM 782 C C . ALA A 1 100 ? -11.207 -3.275 19.030 1.00 61.50 100 ALA A C 1
ATOM 784 O O . ALA A 1 100 ? -10.229 -3.566 19.710 1.00 61.50 100 ALA A O 1
ATOM 785 N N . GLY A 1 101 ? -11.327 -3.674 17.763 1.00 71.06 101 GLY A N 1
ATOM 786 C CA . GLY A 1 101 ? -10.310 -4.424 17.031 1.00 71.06 101 GLY A CA 1
ATOM 787 C C . GLY A 1 101 ? -9.149 -3.551 16.560 1.00 71.06 101 GLY A C 1
ATOM 788 O O . GLY A 1 101 ? -9.041 -2.380 16.912 1.00 71.06 101 GLY A O 1
ATOM 789 N N . LYS A 1 102 ? -8.289 -4.141 15.732 1.00 82.38 102 LYS A N 1
ATOM 790 C CA . LYS A 1 102 ? -7.016 -3.563 15.293 1.00 82.38 102 LYS A CA 1
ATOM 791 C C . LYS A 1 102 ? -7.188 -2.289 14.463 1.00 82.38 102 LYS A C 1
ATOM 793 O O . LYS A 1 102 ? -6.305 -1.440 14.479 1.00 82.38 102 LYS A O 1
ATOM 798 N N . TYR A 1 103 ? -8.302 -2.188 13.738 1.00 91.12 103 TYR A N 1
ATOM 799 C CA . TYR A 1 103 ? -8.546 -1.122 12.770 1.00 91.12 103 TYR A CA 1
ATOM 800 C C . TYR A 1 103 ? -9.522 -0.043 13.245 1.00 91.12 103 TYR A C 1
ATOM 802 O O . TYR A 1 103 ? -10.586 -0.352 13.789 1.00 91.12 103 TYR A O 1
ATOM 810 N N . SER A 1 104 ? -9.220 1.215 12.923 1.00 92.50 104 SER A N 1
ATOM 811 C CA . SER A 1 104 ? -10.078 2.363 13.203 1.00 92.50 104 SER A CA 1
ATOM 812 C C . SER A 1 104 ? -11.422 2.300 12.466 1.00 92.50 104 SER A C 1
ATOM 814 O O . SER A 1 104 ? -11.568 1.725 11.379 1.00 92.50 104 SER A O 1
ATOM 816 N N . GLU A 1 105 ? -12.437 2.961 13.030 1.00 91.69 105 GLU A N 1
ATOM 817 C CA . GLU A 1 105 ? -13.748 3.087 12.384 1.00 91.69 105 GLU A CA 1
ATOM 818 C C . GLU A 1 105 ? -13.650 3.804 11.026 1.00 91.69 105 GLU A C 1
ATOM 820 O O . GLU A 1 105 ? -14.323 3.419 10.064 1.00 91.69 105 GLU A O 1
ATOM 825 N N . GLY A 1 106 ? -12.777 4.814 10.926 1.00 93.00 106 GLY A N 1
ATOM 826 C CA . GLY A 1 106 ? -12.529 5.556 9.691 1.00 93.00 106 GLY A CA 1
ATOM 827 C C . GLY A 1 106 ? -12.006 4.652 8.577 1.00 93.00 106 GLY A C 1
ATOM 828 O O . GLY A 1 106 ? -12.576 4.638 7.481 1.00 93.00 106 GLY A O 1
ATOM 829 N N . PHE A 1 107 ? -10.990 3.838 8.878 1.00 95.19 107 PHE A N 1
ATOM 830 C CA . PHE A 1 107 ? -10.446 2.859 7.941 1.00 95.19 107 PHE A CA 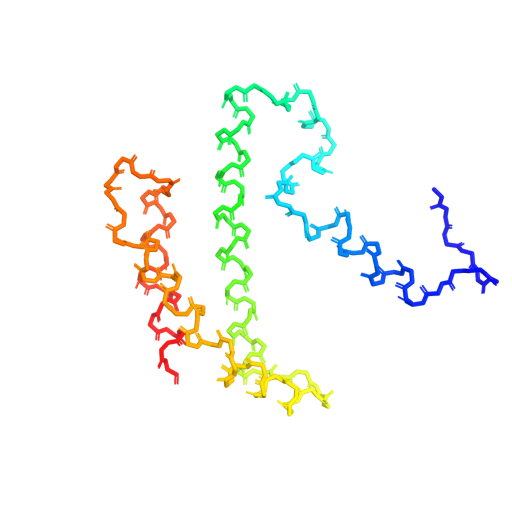1
ATOM 831 C C . PHE A 1 107 ? -11.520 1.886 7.452 1.00 95.19 107 PHE A C 1
ATOM 833 O O . PHE A 1 107 ? -11.738 1.752 6.244 1.00 95.19 107 PHE A O 1
ATOM 840 N N . ARG A 1 108 ? -12.257 1.263 8.380 1.00 94.12 108 ARG A N 1
ATOM 841 C CA . ARG A 1 108 ? -13.301 0.280 8.046 1.00 94.12 108 ARG A CA 1
ATOM 842 C C . ARG A 1 108 ? -14.404 0.885 7.186 1.00 94.12 108 ARG A C 1
ATOM 844 O O . ARG A 1 108 ? -14.865 0.254 6.236 1.00 94.12 108 ARG A O 1
ATOM 851 N N . LYS A 1 109 ? -14.806 2.126 7.470 1.00 94.81 109 LYS A N 1
ATOM 852 C CA . LYS A 1 109 ? -15.823 2.840 6.689 1.00 94.81 109 LYS A CA 1
ATOM 853 C C . LYS A 1 109 ? -15.375 3.069 5.245 1.00 94.81 109 LYS A C 1
ATOM 855 O O . LYS A 1 109 ? -16.171 2.835 4.337 1.00 94.81 109 LYS A O 1
ATOM 860 N N . VAL A 1 110 ? -14.135 3.509 5.021 1.00 96.50 110 VAL A N 1
ATOM 861 C CA . VAL A 1 110 ? -13.597 3.718 3.662 1.00 96.50 110 VAL A CA 1
ATOM 862 C C . VAL A 1 110 ? -13.429 2.386 2.935 1.00 96.50 110 VAL A C 1
ATOM 864 O O . VAL A 1 110 ? -13.838 2.263 1.778 1.00 96.50 110 VAL A O 1
ATOM 867 N N . LEU A 1 111 ? -12.889 1.375 3.618 1.00 96.06 111 LEU A N 1
ATOM 868 C CA . LEU A 1 111 ? -12.699 0.043 3.055 1.00 96.06 111 LEU A CA 1
ATOM 869 C C . LEU A 1 111 ? -14.034 -0.557 2.588 1.00 96.06 111 LEU A C 1
ATOM 871 O O . LEU A 1 111 ? -14.145 -0.958 1.433 1.00 96.06 111 LEU A O 1
ATOM 875 N N . ALA A 1 112 ? -15.062 -0.537 3.440 1.00 95.62 112 ALA A N 1
ATOM 876 C CA . ALA A 1 112 ? -16.372 -1.112 3.140 1.00 95.62 112 ALA A CA 1
ATOM 877 C C . ALA A 1 112 ? -17.146 -0.351 2.054 1.00 95.62 112 ALA A C 1
ATOM 879 O O . ALA A 1 112 ? -17.807 -0.972 1.226 1.00 95.62 112 ALA A O 1
ATOM 880 N N . LYS A 1 113 ? -17.102 0.990 2.069 1.00 95.69 113 LYS A N 1
ATOM 881 C CA . LYS A 1 113 ? -17.941 1.814 1.181 1.00 95.69 113 LYS A CA 1
ATOM 882 C C . LYS A 1 113 ? -17.304 2.125 -0.167 1.00 95.69 113 LYS A C 1
ATOM 884 O O . LYS A 1 113 ? -18.036 2.359 -1.121 1.00 95.69 113 LYS A O 1
ATOM 889 N N . THR A 1 114 ? -15.975 2.158 -0.245 1.00 95.12 114 THR A N 1
ATOM 890 C CA . THR A 1 114 ? -15.273 2.694 -1.421 1.00 95.12 114 THR A CA 1
ATOM 891 C C . THR A 1 114 ? -14.382 1.665 -2.104 1.00 95.12 114 THR A C 1
ATOM 893 O O . THR A 1 114 ? -14.319 1.640 -3.331 1.00 95.12 114 THR A O 1
ATOM 896 N N . ILE A 1 115 ? -13.664 0.843 -1.335 1.00 95.81 115 ILE A N 1
ATOM 897 C CA . ILE A 1 115 ? -12.606 -0.023 -1.874 1.00 95.81 115 ILE A CA 1
ATOM 898 C C . ILE A 1 115 ? -13.116 -1.439 -2.144 1.00 95.81 115 ILE A C 1
ATOM 900 O O . ILE A 1 115 ? -12.980 -1.926 -3.261 1.00 95.81 115 ILE A O 1
ATOM 904 N N . LEU A 1 116 ? -13.730 -2.089 -1.152 1.00 94.88 116 LEU A N 1
ATOM 905 C CA . LEU A 1 116 ? -14.145 -3.488 -1.248 1.00 94.88 116 LEU A CA 1
ATOM 906 C C . LEU A 1 116 ? -15.145 -3.771 -2.384 1.00 94.88 116 LEU A C 1
ATOM 908 O O . LEU A 1 116 ? -14.958 -4.786 -3.049 1.00 94.88 116 LEU A O 1
ATOM 912 N N . PRO A 1 117 ? -16.152 -2.917 -2.670 1.00 94.94 117 PRO A N 1
ATOM 913 C CA . PRO A 1 117 ? -17.035 -3.141 -3.815 1.00 94.94 117 PRO A CA 1
ATOM 914 C C . PRO A 1 117 ? -16.254 -3.235 -5.130 1.00 94.94 117 PRO A C 1
ATOM 916 O O . PRO A 1 117 ? -16.428 -4.185 -5.875 1.00 94.94 117 PRO A O 1
ATOM 919 N N . ARG A 1 118 ? -15.293 -2.329 -5.337 1.00 93.81 118 ARG A N 1
ATOM 920 C CA . ARG A 1 118 ? -14.471 -2.267 -6.554 1.00 93.81 118 ARG A CA 1
ATOM 921 C C . ARG A 1 118 ? -13.454 -3.397 -6.679 1.00 93.81 118 ARG A C 1
ATOM 923 O O . ARG A 1 118 ? -12.962 -3.631 -7.769 1.00 93.81 118 ARG A O 1
ATOM 930 N N . LEU A 1 119 ? -13.065 -4.021 -5.566 1.00 89.25 119 LEU A N 1
ATOM 931 C CA . LEU A 1 119 ? -12.176 -5.188 -5.576 1.00 89.25 119 LEU A CA 1
ATOM 932 C C . LEU A 1 119 ? -12.912 -6.480 -5.954 1.00 89.25 119 LEU A C 1
ATOM 934 O O . LEU A 1 119 ? -12.256 -7.477 -6.237 1.00 89.25 119 LEU A O 1
ATOM 938 N N . ARG A 1 120 ? -14.248 -6.486 -5.872 1.00 87.19 120 ARG A N 1
ATOM 939 C CA . ARG A 1 120 ? -15.090 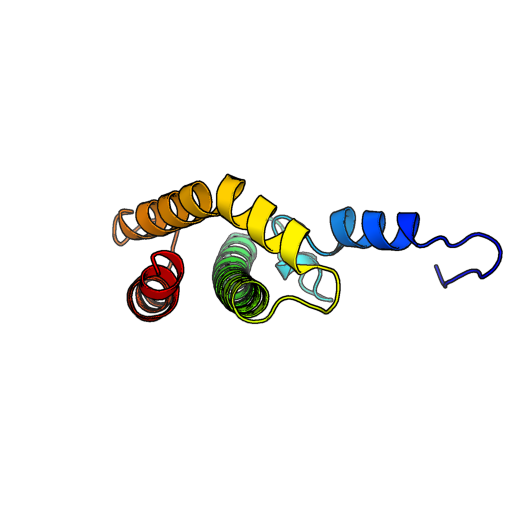-7.638 -6.222 1.00 87.19 120 ARG A CA 1
ATOM 940 C C . ARG A 1 120 ? -15.551 -7.619 -7.679 1.00 87.19 120 ARG A C 1
ATOM 942 O O . ARG A 1 120 ? -15.945 -8.676 -8.166 1.00 87.19 120 ARG A O 1
ATOM 949 N N . ASP A 1 121 ? -15.538 -6.442 -8.300 1.00 76.56 121 ASP A N 1
ATOM 950 C CA . ASP A 1 121 ? -15.821 -6.227 -9.724 1.00 76.56 121 ASP A CA 1
ATOM 951 C C . ASP A 1 121 ? -14.650 -6.707 -10.597 1.00 76.56 121 ASP A C 1
ATOM 953 O O . ASP A 1 121 ? -14.923 -7.315 -11.658 1.00 76.56 121 ASP A O 1
#

Foldseek 3Di:
DDDDPVPDDPVVVVVCCVVLPVDPQNVCSDPPLVVCPPPPVSVVVSLVVVLVVVLVVLVVLLVCLVPPDPPCPVVSVVCCVVCLVVVLVVLVVVLPDDCPDSDHPVSNVCSVPPRNVSSVD

InterPro domains:
  IPR016135 Ubiquitin-conjugating enzyme/RWD-like [G3DSA:3.10.110.10] (1-116)
  IPR016135 Ubiquitin-conjugating enzyme/RWD-like [SSF54495] (2-69)

pLDDT: mean 93.16, std 6.47, range [60.97, 98.0]

Sequence (121 aa):
PAWDPQRSTLLQVLVSLQGLVLVEEPYYNEPGHECDAGTEQGKQASALYNEHARLLALRSALNVAQNPPKGFRDIVDSYWAKFGPKLVAECEESLREPKAGKYSEGFRKVLAKTILPRLRD

Organism: NCBI:txid1333877